Protein AF-A0A1Y2BTA8-F1 (afdb_monomer_lite)

Secondary structure (DSSP, 8-state):
--HHHHHHHHH-HHHHHHHHHHHH---HHHHHHHHHHHHHHHTSPPS-TTSSS---S---------TTSSHHHHHHHHHHHHHHTT----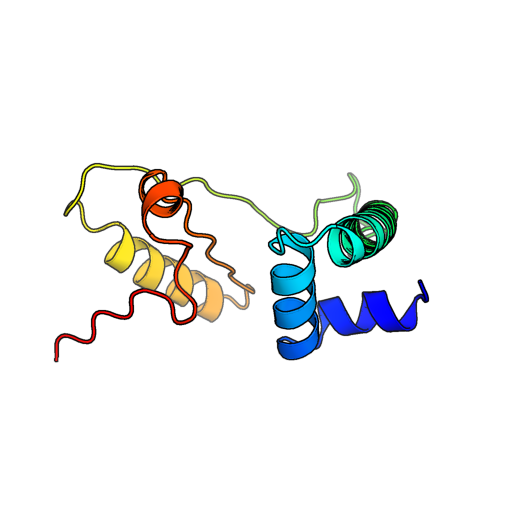-----GGGGGTT--SS-------

Foldseek 3Di:
DDPVLLVCCVPPPVSVVVLVCLLPDPDPVSPVVNVVVVVVNVPDDAPCNPDVPRDHPDDDDDDDDDPPPCPVVCCVVVVVVCVVVVDDDDDDDDDPCCVVVVDDPPDDDPDDD

Organism: NCBI:txid329046

Structure (mmCIF, N/CA/C/O backbone):
data_AF-A0A1Y2BTA8-F1
#
_entry.id   AF-A0A1Y2BTA8-F1
#
loop_
_atom_site.group_PDB
_atom_site.id
_atom_site.type_symbol
_atom_site.label_atom_id
_atom_site.label_alt_id
_atom_site.label_comp_id
_atom_site.label_asym_id
_atom_site.label_entity_id
_atom_site.label_seq_id
_atom_site.pdbx_PDB_ins_code
_atom_site.Cartn_x
_atom_site.Cartn_y
_atom_site.Cartn_z
_atom_site.occupancy
_atom_site.B_iso_or_equiv
_atom_site.auth_seq_id
_atom_site.auth_comp_id
_atom_site.auth_asym_id
_atom_site.auth_atom_id
_atom_site.pdbx_PDB_model_num
ATOM 1 N N . MET A 1 1 ? 9.488 2.447 -20.661 1.00 59.25 1 MET A N 1
ATOM 2 C CA . MET A 1 1 ? 8.213 2.298 -19.928 1.00 59.25 1 MET A CA 1
ATOM 3 C C . MET A 1 1 ? 7.451 3.595 -20.125 1.00 59.25 1 MET A C 1
ATOM 5 O O . MET A 1 1 ? 8.080 4.640 -20.032 1.00 59.25 1 MET A O 1
ATOM 9 N N . ASN A 1 2 ? 6.176 3.552 -20.513 1.00 66.50 2 ASN A N 1
ATOM 10 C CA . ASN A 1 2 ? 5.489 4.727 -21.072 1.00 66.50 2 ASN A CA 1
ATOM 11 C C . ASN A 1 2 ? 4.788 5.541 -19.970 1.00 66.50 2 ASN A C 1
ATOM 13 O O . ASN A 1 2 ? 4.407 4.978 -18.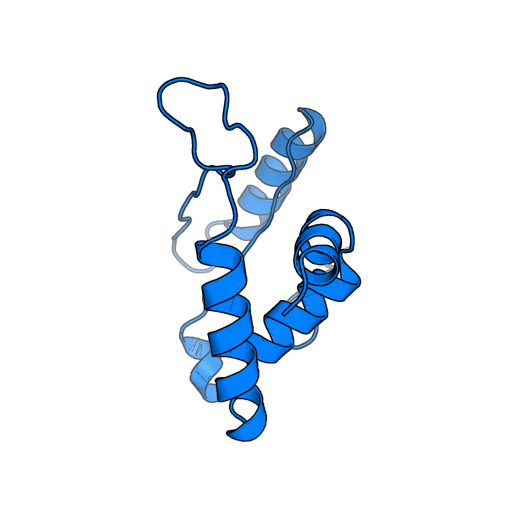943 1.00 66.50 2 ASN A O 1
ATOM 17 N N . GLN A 1 3 ? 4.553 6.843 -20.189 1.00 62.22 3 GLN A N 1
ATOM 18 C CA . GLN A 1 3 ? 3.817 7.694 -19.234 1.00 62.22 3 GLN A CA 1
ATOM 19 C C . GLN A 1 3 ? 2.433 7.128 -18.866 1.00 62.22 3 GLN A C 1
ATOM 21 O O . GLN A 1 3 ? 2.023 7.217 -17.712 1.00 62.22 3 GLN A O 1
ATOM 26 N N . PHE A 1 4 ? 1.757 6.470 -19.814 1.00 61.41 4 PHE A N 1
ATOM 27 C CA . PHE A 1 4 ? 0.481 5.780 -19.588 1.00 61.41 4 PHE A CA 1
ATOM 28 C C . PHE A 1 4 ? 0.560 4.679 -18.519 1.00 61.41 4 PHE A C 1
ATOM 30 O O . PHE A 1 4 ? -0.390 4.451 -17.777 1.00 61.41 4 PHE A O 1
ATOM 37 N N . THR A 1 5 ? 1.702 3.996 -18.407 1.00 71.06 5 THR A N 1
ATOM 38 C CA . THR A 1 5 ? 1.910 2.953 -17.394 1.00 71.06 5 THR A CA 1
ATOM 39 C C . THR A 1 5 ? 2.043 3.568 -16.002 1.00 71.06 5 THR A C 1
ATOM 41 O O . THR A 1 5 ? 1.507 3.032 -15.038 1.00 71.06 5 THR A O 1
ATOM 44 N N . LEU A 1 6 ? 2.705 4.722 -15.891 1.00 72.75 6 LEU A N 1
ATOM 45 C CA . LEU A 1 6 ? 2.876 5.429 -14.620 1.00 72.75 6 LEU A CA 1
ATOM 46 C C . LEU A 1 6 ? 1.576 6.092 -14.145 1.00 72.75 6 LEU A C 1
ATOM 48 O O . LEU A 1 6 ? 1.276 6.064 -12.952 1.00 72.75 6 LEU A O 1
ATOM 52 N N . SER A 1 7 ? 0.774 6.647 -15.058 1.00 71.75 7 SER A N 1
ATOM 53 C CA . SER A 1 7 ? -0.537 7.212 -14.712 1.00 71.75 7 SER A CA 1
ATOM 54 C C . SER A 1 7 ? -1.533 6.134 -14.267 1.00 71.75 7 SER A C 1
ATOM 56 O O . SER A 1 7 ? -2.313 6.363 -13.336 1.00 71.75 7 SER A O 1
ATOM 58 N N . ALA A 1 8 ? -1.455 4.931 -14.846 1.00 79.19 8 ALA A N 1
ATOM 59 C CA . ALA A 1 8 ? -2.247 3.784 -14.412 1.00 79.19 8 ALA A CA 1
ATOM 60 C C . ALA A 1 8 ? -1.932 3.372 -12.963 1.00 79.19 8 ALA A C 1
ATOM 62 O O . ALA A 1 8 ? -2.853 3.061 -12.214 1.00 79.19 8 ALA A O 1
ATOM 63 N N . LEU A 1 9 ? -0.671 3.446 -12.515 1.00 83.00 9 LEU A N 1
ATOM 64 C CA . LEU A 1 9 ? -0.312 3.145 -11.118 1.00 83.00 9 LEU A CA 1
ATOM 65 C C . LEU A 1 9 ? -0.944 4.110 -10.105 1.00 83.00 9 LEU A C 1
ATOM 67 O O . LEU A 1 9 ? -1.181 3.727 -8.963 1.00 83.00 9 LEU A O 1
ATOM 71 N N . ARG A 1 10 ? -1.235 5.355 -10.506 1.00 79.06 10 ARG A N 1
ATOM 72 C CA . ARG A 1 10 ? -1.841 6.369 -9.623 1.00 79.06 10 ARG A CA 1
ATOM 73 C C . ARG A 1 10 ? -3.350 6.181 -9.432 1.00 79.06 10 ARG A C 1
ATOM 75 O O . ARG A 1 10 ? -3.911 6.683 -8.459 1.00 79.06 10 ARG A O 1
ATOM 82 N N . THR A 1 11 ? -4.011 5.500 -10.366 1.00 81.12 11 THR A N 1
ATOM 83 C CA . THR A 1 11 ? -5.480 5.442 -10.451 1.00 81.12 11 THR A CA 1
ATOM 84 C C . THR A 1 11 ? -6.040 4.025 -10.358 1.00 81.12 11 THR A C 1
ATOM 86 O O . THR A 1 11 ? -7.162 3.848 -9.890 1.00 81.12 11 THR A O 1
ATOM 89 N N . ASN A 1 12 ? -5.268 3.004 -10.734 1.00 89.00 12 ASN A N 1
ATOM 90 C CA . ASN A 1 12 ? -5.723 1.622 -10.813 1.00 89.00 12 ASN A CA 1
ATOM 91 C C . ASN A 1 12 ? -5.051 0.741 -9.746 1.00 89.00 12 ASN A C 1
ATOM 93 O O . ASN A 1 12 ? -3.872 0.394 -9.845 1.00 89.00 12 ASN A O 1
ATOM 97 N N . ARG A 1 13 ? -5.842 0.307 -8.753 1.00 88.56 13 ARG A N 1
ATOM 98 C CA . ARG A 1 13 ? -5.388 -0.584 -7.669 1.00 88.56 13 ARG A CA 1
ATOM 99 C C . ARG A 1 13 ? -4.840 -1.921 -8.177 1.00 88.56 13 ARG A C 1
ATOM 101 O O . ARG A 1 13 ? -3.866 -2.415 -7.626 1.00 88.56 13 ARG A O 1
ATOM 108 N N . SER A 1 14 ? -5.414 -2.480 -9.244 1.00 89.06 14 SER A N 1
ATOM 109 C CA . SER A 1 14 ? -4.946 -3.749 -9.822 1.00 89.06 14 SER A CA 1
ATOM 110 C C . SER A 1 14 ? -3.591 -3.595 -10.513 1.00 89.06 14 SER A C 1
ATOM 112 O O . SER A 1 14 ? -2.741 -4.478 -10.419 1.00 89.06 14 SER A O 1
ATOM 114 N N . ALA A 1 15 ? -3.365 -2.462 -11.186 1.00 90.44 15 ALA A N 1
ATOM 115 C CA . ALA A 1 15 ? -2.063 -2.151 -11.771 1.00 90.44 15 ALA A CA 1
ATOM 116 C C . ALA A 1 15 ? -0.996 -1.973 -10.679 1.00 90.44 15 ALA A C 1
ATOM 118 O O . ALA A 1 15 ? 0.104 -2.507 -10.813 1.00 90.44 15 ALA A O 1
ATOM 119 N N . LEU A 1 16 ? -1.342 -1.285 -9.584 1.00 90.81 16 LEU A N 1
ATOM 120 C CA . LEU A 1 16 ? -0.466 -1.129 -8.424 1.00 90.81 16 LEU A CA 1
ATOM 121 C C . LEU A 1 16 ? -0.138 -2.475 -7.763 1.00 90.81 16 LEU A C 1
ATOM 123 O O . LEU A 1 16 ? 1.030 -2.742 -7.504 1.00 90.81 16 LEU A O 1
ATOM 127 N N . ALA A 1 17 ? -1.130 -3.345 -7.554 1.00 89.94 17 ALA A N 1
ATOM 128 C CA . ALA A 1 17 ? -0.915 -4.674 -6.983 1.00 89.94 17 ALA A CA 1
ATOM 129 C C . ALA A 1 17 ? 0.057 -5.509 -7.834 1.00 89.94 17 ALA A C 1
ATOM 131 O O . ALA A 1 17 ? 1.043 -6.021 -7.318 1.00 89.94 17 ALA A O 1
ATOM 132 N N . ARG A 1 18 ? -0.146 -5.558 -9.160 1.00 91.38 18 ARG A N 1
ATOM 133 C CA . ARG A 1 18 ? 0.768 -6.256 -10.084 1.00 91.38 18 ARG A CA 1
ATOM 134 C C . ARG A 1 18 ? 2.180 -5.677 -10.064 1.00 91.38 18 ARG A C 1
ATOM 136 O O . ARG A 1 18 ? 3.144 -6.427 -10.166 1.00 91.38 18 ARG A O 1
ATOM 143 N N . ALA A 1 19 ? 2.305 -4.356 -9.949 1.00 92.25 19 ALA A N 1
ATOM 144 C CA . ALA A 1 19 ? 3.600 -3.703 -9.822 1.00 92.25 19 ALA A CA 1
ATOM 145 C C . ALA A 1 19 ? 4.310 -4.100 -8.522 1.00 92.25 19 ALA A C 1
ATOM 147 O O . ALA A 1 19 ? 5.491 -4.425 -8.573 1.00 92.25 19 ALA A O 1
ATOM 148 N N . ILE A 1 20 ? 3.600 -4.132 -7.389 1.00 91.81 20 ILE A N 1
ATOM 149 C CA . ILE A 1 20 ? 4.149 -4.597 -6.107 1.00 91.81 20 ILE A CA 1
ATOM 150 C C . ILE A 1 20 ? 4.607 -6.055 -6.233 1.00 91.81 20 ILE A C 1
ATOM 152 O O . ILE A 1 20 ? 5.768 -6.338 -5.963 1.00 91.81 20 ILE A O 1
ATOM 156 N N . THR A 1 21 ? 3.767 -6.946 -6.772 1.00 91.75 21 THR A N 1
ATOM 157 C CA . THR A 1 21 ? 4.133 -8.353 -7.008 1.00 91.75 21 THR A CA 1
ATOM 158 C C . THR A 1 21 ? 5.361 -8.499 -7.911 1.00 91.75 21 THR A C 1
ATOM 160 O O . THR A 1 21 ? 6.209 -9.356 -7.673 1.00 91.75 21 THR A O 1
ATOM 163 N N . LEU A 1 22 ? 5.485 -7.667 -8.952 1.00 92.94 22 LEU A N 1
ATOM 164 C CA . LEU A 1 22 ? 6.661 -7.663 -9.822 1.00 92.94 22 LEU A CA 1
ATOM 165 C C . LEU A 1 22 ? 7.927 -7.268 -9.048 1.00 92.94 22 LEU A C 1
ATOM 167 O O . LEU A 1 22 ? 8.971 -7.883 -9.253 1.00 92.94 22 LEU A O 1
ATOM 171 N N . VAL A 1 23 ? 7.831 -6.267 -8.166 1.00 92.62 23 VAL A N 1
ATOM 172 C CA . VAL A 1 23 ? 8.944 -5.806 -7.320 1.00 92.62 23 VAL A CA 1
ATOM 173 C C . VAL A 1 23 ? 9.317 -6.827 -6.241 1.00 92.62 23 VAL A C 1
ATOM 175 O O . VAL A 1 23 ? 10.500 -6.999 -5.966 1.00 92.62 23 VAL A O 1
ATOM 178 N N . GLU A 1 24 ? 8.344 -7.526 -5.662 1.00 90.19 24 GLU A N 1
ATOM 179 C CA . GLU A 1 24 ? 8.567 -8.561 -4.640 1.00 90.19 24 GLU A CA 1
ATOM 180 C C . GLU A 1 24 ? 9.068 -9.891 -5.226 1.00 90.19 24 GLU A C 1
ATOM 182 O O . GLU A 1 24 ? 9.562 -10.756 -4.501 1.00 90.19 24 GLU A O 1
ATOM 187 N N . SER A 1 25 ? 8.962 -10.078 -6.543 1.00 91.62 25 SER A N 1
ATOM 188 C CA . SER A 1 2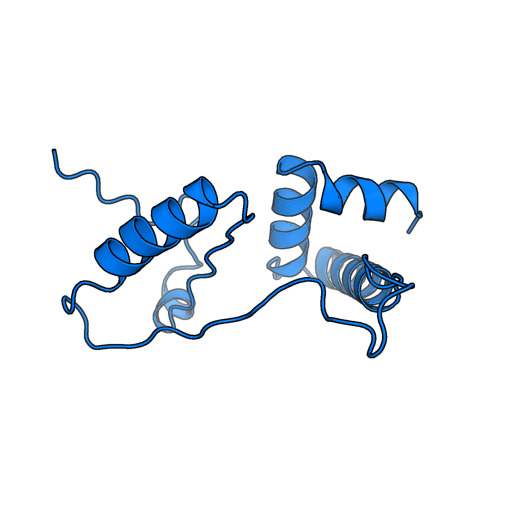5 ? 9.328 -11.335 -7.181 1.00 91.62 25 SER A CA 1
ATOM 189 C C . SER A 1 25 ? 10.829 -11.626 -7.102 1.00 91.62 25 SER A C 1
ATOM 191 O O . SER A 1 25 ? 11.680 -10.821 -7.479 1.00 91.62 25 SER A O 1
ATOM 193 N N . THR A 1 26 ? 11.165 -12.855 -6.714 1.00 88.25 26 THR A N 1
ATOM 194 C CA . THR A 1 26 ? 12.550 -13.337 -6.657 1.00 88.25 26 THR A CA 1
ATOM 195 C C . THR A 1 26 ? 13.094 -13.786 -8.016 1.00 88.25 26 THR A C 1
ATOM 197 O O . THR A 1 26 ? 14.305 -14.008 -8.131 1.00 88.25 26 THR A O 1
ATOM 200 N N . ARG A 1 27 ? 12.248 -13.898 -9.053 1.00 90.88 27 ARG A N 1
ATOM 201 C CA . ARG A 1 27 ? 12.637 -14.411 -10.375 1.00 90.88 27 ARG A CA 1
ATOM 202 C C . ARG A 1 27 ? 13.603 -13.458 -11.108 1.00 90.88 27 ARG A C 1
ATOM 204 O O . ARG A 1 27 ? 13.363 -12.250 -11.119 1.00 90.88 27 ARG A O 1
ATOM 211 N N . PRO A 1 28 ? 14.677 -13.959 -11.752 1.00 89.31 28 PRO A N 1
ATOM 212 C CA . PRO A 1 28 ? 15.687 -13.103 -12.387 1.00 89.31 28 PRO A CA 1
ATOM 213 C C . PRO A 1 28 ? 15.152 -12.211 -13.519 1.00 89.31 28 PRO A C 1
ATOM 215 O O . PRO A 1 28 ? 15.557 -11.056 -13.633 1.00 89.31 28 PRO A O 1
ATOM 218 N N . ASP A 1 29 ? 14.225 -12.728 -14.329 1.00 89.06 29 ASP A N 1
ATOM 219 C CA . ASP A 1 29 ? 13.561 -12.003 -15.421 1.00 89.06 29 ASP A CA 1
ATOM 220 C C . ASP A 1 29 ? 12.728 -10.819 -14.904 1.00 89.06 29 ASP A C 1
ATOM 222 O O . ASP A 1 29 ? 12.754 -9.728 -15.482 1.00 89.06 29 ASP A O 1
ATOM 226 N N . HIS A 1 30 ? 12.052 -11.003 -13.770 1.00 92.44 30 HIS A N 1
ATOM 227 C CA . HIS A 1 30 ? 11.259 -9.962 -13.121 1.00 92.44 30 HIS A CA 1
ATOM 228 C C . HIS A 1 30 ? 12.119 -8.851 -12.515 1.00 92.44 30 HIS A C 1
ATOM 230 O O . HIS A 1 30 ? 11.746 -7.684 -12.624 1.00 92.44 30 HIS A O 1
ATOM 236 N N . ARG A 1 31 ? 13.297 -9.160 -11.952 1.00 89.88 31 ARG A N 1
ATOM 237 C CA . ARG A 1 31 ? 14.168 -8.149 -11.312 1.00 89.88 31 ARG A CA 1
ATOM 238 C C . ARG A 1 31 ? 14.532 -7.004 -12.252 1.00 89.88 31 ARG A C 1
ATOM 240 O O . ARG A 1 31 ? 14.448 -5.839 -11.873 1.00 89.88 31 ARG A O 1
ATOM 247 N N . HIS A 1 32 ? 14.891 -7.320 -13.495 1.00 89.81 32 HIS A N 1
ATOM 248 C CA . HIS A 1 32 ? 15.245 -6.298 -1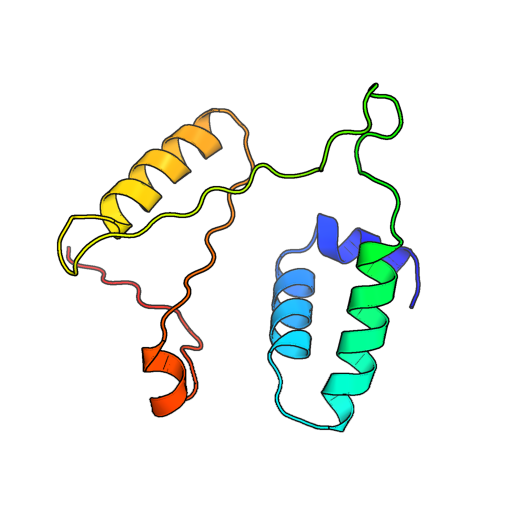4.480 1.00 89.81 32 HIS A CA 1
ATOM 249 C C . HIS A 1 32 ? 14.036 -5.431 -14.875 1.00 89.81 32 HIS A C 1
ATOM 251 O O . HIS A 1 32 ? 14.160 -4.215 -15.045 1.00 89.81 32 HIS A O 1
ATOM 257 N N . GLN A 1 33 ? 12.848 -6.033 -14.983 1.00 89.56 33 GLN A N 1
ATOM 258 C CA . GLN A 1 33 ? 11.608 -5.297 -15.239 1.00 89.56 33 GLN A CA 1
ATOM 259 C C . GLN A 1 33 ? 11.220 -4.408 -14.046 1.00 89.56 33 GLN A C 1
ATOM 261 O O . GLN A 1 33 ? 10.879 -3.241 -14.243 1.00 89.56 33 GLN A O 1
ATOM 266 N N . ALA A 1 34 ? 11.340 -4.921 -12.819 1.00 92.06 34 ALA A N 1
ATOM 267 C CA . ALA A 1 34 ? 11.087 -4.196 -11.579 1.00 92.06 34 ALA A CA 1
ATOM 268 C C . ALA A 1 34 ? 12.018 -2.989 -11.424 1.00 92.06 34 ALA A C 1
ATOM 270 O O . ALA A 1 34 ? 11.559 -1.890 -11.122 1.00 92.06 34 ALA A O 1
ATOM 271 N N . GLN A 1 35 ? 13.313 -3.155 -11.703 1.00 91.00 35 GLN A N 1
ATOM 272 C CA . GLN A 1 35 ? 14.285 -2.067 -11.614 1.00 91.00 35 GLN A CA 1
ATOM 273 C C . GLN A 1 35 ? 13.961 -0.946 -12.612 1.00 91.00 35 GLN A C 1
ATOM 275 O O . GLN A 1 35 ? 13.919 0.223 -12.231 1.00 91.00 35 GLN A O 1
ATOM 280 N N . LYS A 1 36 ? 13.623 -1.292 -13.863 1.00 90.94 36 LYS A N 1
ATOM 281 C CA . LYS A 1 36 ? 13.164 -0.317 -14.870 1.00 90.94 36 LYS A CA 1
ATOM 282 C C . LYS A 1 36 ? 11.891 0.414 -14.440 1.00 90.94 36 LYS A C 1
ATOM 284 O O . LYS A 1 36 ? 11.776 1.624 -14.655 1.00 90.94 36 LYS A O 1
ATOM 289 N N . LEU A 1 37 ? 10.942 -0.307 -13.842 1.00 90.50 37 LEU A N 1
ATOM 290 C CA . LEU A 1 37 ? 9.702 0.267 -13.327 1.00 90.50 37 LEU A CA 1
ATOM 291 C C . LEU A 1 37 ? 9.977 1.255 -12.189 1.00 90.50 37 LEU A C 1
ATOM 293 O O . LEU A 1 37 ? 9.519 2.394 -12.255 1.00 90.50 37 LEU A O 1
ATOM 297 N N . LEU A 1 38 ? 10.771 0.855 -11.194 1.00 89.81 38 LEU A N 1
ATOM 298 C CA . LEU A 1 38 ? 11.131 1.690 -10.047 1.00 89.81 38 LEU A CA 1
ATOM 299 C C . LEU A 1 38 ? 11.871 2.958 -10.471 1.00 89.81 38 LEU A C 1
ATOM 301 O O . LEU A 1 38 ? 11.494 4.043 -10.033 1.00 89.81 38 LEU A O 1
ATOM 305 N N . SER A 1 39 ? 12.857 2.855 -11.368 1.00 89.88 39 SER A N 1
ATOM 306 C CA . SER A 1 39 ? 13.542 4.031 -11.916 1.00 89.88 39 SER A CA 1
ATOM 307 C C . SER A 1 39 ? 12.557 4.993 -12.584 1.00 89.88 39 SER A C 1
ATOM 309 O O . SER A 1 39 ? 12.609 6.193 -12.342 1.00 89.88 39 SER A O 1
ATOM 311 N N . SER A 1 40 ? 11.599 4.468 -13.354 1.00 88.12 40 SER A N 1
ATOM 312 C CA . SER A 1 40 ? 10.579 5.287 -14.022 1.00 88.12 40 SER A CA 1
ATOM 313 C C . SER A 1 40 ? 9.643 5.992 -13.026 1.00 88.12 40 SER A C 1
ATOM 315 O O . SER A 1 40 ? 9.268 7.141 -13.245 1.00 88.12 40 SER A O 1
ATOM 317 N N . VAL A 1 41 ? 9.274 5.327 -11.925 1.00 86.19 41 VAL A N 1
ATOM 318 C CA . VAL A 1 41 ? 8.435 5.906 -10.860 1.00 86.19 41 VAL A CA 1
ATOM 319 C C . VAL A 1 41 ? 9.192 6.989 -10.087 1.00 86.19 41 VAL A C 1
ATOM 321 O O . VAL A 1 41 ? 8.640 8.060 -9.845 1.00 86.19 41 VAL A O 1
ATOM 324 N N . LEU A 1 42 ? 10.455 6.743 -9.729 1.00 83.12 42 LEU A N 1
ATOM 325 C CA . LEU A 1 42 ? 11.282 7.684 -8.965 1.00 83.12 42 LEU A CA 1
ATOM 326 C C . LEU A 1 42 ? 11.648 8.942 -9.760 1.00 83.12 42 LEU A C 1
ATOM 328 O O . LEU A 1 42 ? 11.770 10.012 -9.174 1.00 83.12 42 LEU A O 1
ATOM 332 N N . SER A 1 43 ? 11.795 8.825 -11.081 1.00 83.88 43 SER A N 1
ATOM 333 C CA . SER A 1 43 ? 12.024 9.964 -11.976 1.00 83.88 43 SER A CA 1
ATOM 334 C C . SER A 1 43 ? 10.741 10.713 -12.358 1.00 83.88 43 SER A C 1
ATOM 336 O O . SER A 1 43 ? 10.814 11.708 -13.078 1.00 83.88 43 SER A O 1
ATOM 338 N N . SER A 1 44 ? 9.563 10.250 -11.922 1.00 76.50 44 SER A N 1
ATOM 339 C CA . SER A 1 44 ? 8.303 10.929 -12.232 1.00 76.50 44 SER A CA 1
ATOM 340 C C . SER A 1 44 ? 8.160 12.235 -11.434 1.00 76.50 44 SER A C 1
ATOM 342 O O . SER A 1 44 ? 8.560 12.289 -10.268 1.00 76.50 44 SER A O 1
ATOM 344 N N . PRO A 1 45 ? 7.601 13.303 -12.033 1.00 72.50 45 PRO A N 1
ATOM 345 C CA . PRO A 1 45 ? 7.434 14.574 -11.342 1.00 72.50 45 PRO A CA 1
ATOM 346 C C . PRO A 1 45 ? 6.483 14.436 -10.138 1.00 72.50 45 PRO A C 1
ATOM 348 O O . PRO A 1 45 ? 5.526 13.644 -10.195 1.00 72.50 45 PRO A O 1
ATOM 351 N N . PRO A 1 46 ? 6.722 15.213 -9.059 1.00 68.25 46 PRO A N 1
ATOM 352 C CA . PRO A 1 46 ? 5.859 15.215 -7.883 1.00 68.25 46 PRO A CA 1
ATOM 353 C C . PRO A 1 46 ? 4.436 15.613 -8.276 1.00 68.25 46 PRO A C 1
ATOM 355 O O . PRO A 1 46 ? 4.230 16.391 -9.208 1.00 68.25 46 PRO A O 1
ATOM 358 N N . SER A 1 47 ? 3.440 15.093 -7.561 1.00 65.44 47 SER A N 1
ATOM 359 C CA . SER A 1 47 ? 2.032 15.346 -7.886 1.00 65.44 47 SER A CA 1
ATOM 360 C C . SER A 1 47 ? 1.609 16.798 -7.632 1.00 65.44 47 SER A C 1
ATOM 362 O O . SER A 1 47 ? 0.587 17.227 -8.161 1.00 65.44 47 SER A O 1
ATOM 364 N N . PHE A 1 48 ? 2.410 17.571 -6.887 1.00 63.72 48 PHE A N 1
ATOM 365 C CA . PHE A 1 48 ? 2.175 18.988 -6.592 1.00 63.72 48 PHE A CA 1
ATOM 366 C C . PHE A 1 48 ? 3.381 19.861 -6.994 1.00 63.72 48 PHE A C 1
ATOM 368 O O . PHE A 1 48 ? 4.123 20.324 -6.125 1.00 63.72 48 PHE A O 1
ATOM 375 N N . PRO A 1 49 ? 3.602 20.104 -8.301 1.00 61.59 49 PRO A N 1
ATOM 376 C CA . PRO A 1 49 ? 4.777 20.830 -8.796 1.00 61.59 49 PRO A CA 1
ATOM 377 C C . PRO A 1 49 ? 4.765 22.331 -8.462 1.00 61.59 49 PRO A C 1
ATOM 379 O O . PRO A 1 49 ? 5.809 22.971 -8.505 1.00 61.59 49 PRO A O 1
ATOM 382 N N . HIS A 1 50 ? 3.601 22.893 -8.117 1.00 64.38 50 HIS A N 1
ATOM 383 C CA . HIS A 1 50 ? 3.416 24.328 -7.862 1.00 64.38 50 HIS A CA 1
ATOM 384 C C . HIS A 1 50 ? 3.537 24.732 -6.383 1.00 64.38 50 HIS A C 1
ATOM 386 O O . HIS A 1 50 ? 3.328 25.897 -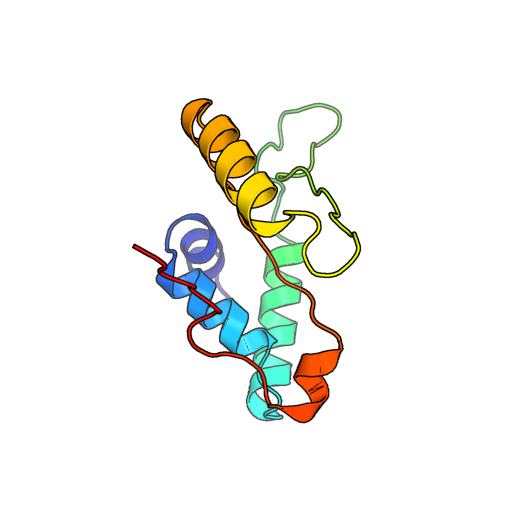6.055 1.00 64.38 50 HIS A O 1
ATOM 392 N N . MET A 1 51 ? 3.843 23.797 -5.478 1.00 57.38 51 MET A N 1
ATOM 393 C CA . MET A 1 51 ? 3.979 24.085 -4.047 1.00 57.38 51 MET A CA 1
ATOM 394 C C . MET A 1 51 ? 5.454 24.269 -3.668 1.00 57.38 51 MET A C 1
ATOM 396 O O . MET A 1 51 ? 6.289 23.456 -4.059 1.00 57.38 51 MET A O 1
ATOM 400 N N . SER A 1 52 ? 5.769 25.316 -2.896 1.00 52.06 52 SER A N 1
ATOM 401 C CA . SER A 1 52 ? 7.131 25.635 -2.436 1.00 52.06 52 SER A CA 1
ATOM 402 C C . SER A 1 52 ? 7.240 25.453 -0.914 1.00 52.06 52 SER A C 1
ATOM 404 O O . SER A 1 52 ? 6.572 26.187 -0.186 1.00 52.06 52 SER A O 1
ATOM 406 N N . PRO A 1 53 ? 8.063 24.515 -0.399 1.00 59.75 53 PRO A N 1
ATOM 407 C CA . PRO A 1 53 ? 8.906 23.568 -1.134 1.00 59.75 53 PRO A CA 1
ATOM 408 C C . PRO A 1 53 ? 8.089 22.438 -1.795 1.00 59.75 53 PRO A C 1
ATOM 410 O O . PRO A 1 53 ? 7.001 22.115 -1.303 1.00 59.75 53 PRO A O 1
ATOM 413 N N . PRO A 1 54 ? 8.616 21.797 -2.862 1.00 57.19 54 PRO A N 1
ATOM 414 C CA . PRO A 1 54 ? 7.969 20.655 -3.502 1.00 57.19 54 PRO A CA 1
ATOM 415 C C . PRO A 1 54 ? 7.735 19.564 -2.458 1.00 57.19 54 PRO A C 1
ATOM 417 O O . PRO A 1 54 ? 8.670 18.977 -1.905 1.00 57.19 54 PRO A O 1
ATOM 420 N N . ARG A 1 55 ? 6.465 19.334 -2.123 1.00 57.00 55 ARG A N 1
ATOM 421 C CA . ARG A 1 55 ? 6.086 18.432 -1.037 1.00 57.00 55 ARG A CA 1
ATOM 422 C C . ARG A 1 55 ? 6.006 17.009 -1.573 1.00 57.00 55 ARG A C 1
ATOM 424 O O . ARG A 1 55 ? 5.476 16.775 -2.654 1.00 57.00 55 ARG A O 1
ATOM 431 N N . LYS A 1 56 ? 6.518 16.048 -0.799 1.00 59.88 56 LYS A N 1
ATOM 432 C CA . LYS A 1 56 ? 6.320 14.623 -1.093 1.00 59.88 56 LYS A CA 1
ATOM 433 C C . LYS A 1 56 ? 4.821 14.314 -1.109 1.00 59.88 56 LYS A C 1
ATOM 435 O O . LYS A 1 56 ? 4.092 14.774 -0.232 1.00 59.88 56 LYS A O 1
ATOM 440 N N . ASP A 1 57 ? 4.406 13.466 -2.043 1.00 71.06 57 ASP A N 1
ATOM 441 C CA . ASP A 1 57 ? 3.001 13.089 -2.257 1.00 71.06 57 ASP A CA 1
ATOM 442 C C . ASP A 1 57 ? 2.370 12.315 -1.078 1.00 71.06 57 ASP A C 1
ATOM 444 O O . ASP A 1 57 ? 1.158 12.117 -1.043 1.00 71.06 57 ASP A O 1
ATOM 448 N N . SER A 1 58 ? 3.169 11.873 -0.097 1.00 83.06 58 SER A N 1
ATOM 449 C CA . SER A 1 58 ? 2.729 11.021 1.017 1.00 83.06 58 SER A CA 1
ATOM 450 C C . SER A 1 58 ? 3.430 11.360 2.337 1.00 83.06 58 SER A C 1
ATOM 452 O O . SER A 1 58 ? 4.645 11.579 2.346 1.00 83.06 58 SER A O 1
ATOM 454 N N . PHE A 1 59 ? 2.704 11.278 3.455 1.00 87.81 59 PHE A N 1
ATOM 455 C CA . PHE A 1 59 ? 3.266 11.268 4.810 1.00 87.81 59 PHE A CA 1
ATOM 456 C C . PHE A 1 59 ? 3.489 9.818 5.272 1.00 87.81 59 PHE A C 1
ATOM 458 O O . PHE A 1 59 ? 2.606 8.983 5.093 1.00 87.81 59 PHE A O 1
ATOM 465 N N . ARG A 1 60 ? 4.670 9.500 5.821 1.00 90.75 60 ARG A N 1
ATOM 466 C CA . ARG A 1 60 ? 5.059 8.129 6.207 1.00 90.75 60 ARG A CA 1
ATOM 467 C C . ARG A 1 60 ? 5.216 8.042 7.721 1.00 90.75 60 ARG A C 1
ATOM 469 O O . ARG A 1 60 ? 5.988 8.809 8.288 1.00 90.75 60 ARG A O 1
ATOM 476 N N . ILE A 1 61 ? 4.509 7.103 8.345 1.00 92.56 61 ILE A N 1
ATOM 477 C CA . ILE A 1 61 ? 4.523 6.866 9.793 1.00 92.56 61 ILE A CA 1
ATOM 478 C C . ILE A 1 61 ? 4.983 5.427 10.028 1.00 92.56 61 ILE A C 1
ATOM 480 O O . ILE A 1 61 ? 4.435 4.506 9.426 1.00 92.56 61 ILE A O 1
ATOM 484 N N . GLY A 1 62 ? 5.988 5.242 10.884 1.00 94.06 62 GLY A N 1
ATOM 485 C CA . GLY A 1 62 ? 6.395 3.925 11.370 1.00 94.06 62 GLY A CA 1
ATOM 486 C C . GLY A 1 62 ? 5.673 3.598 12.673 1.00 94.06 62 GLY A C 1
ATOM 487 O O . GLY A 1 62 ? 5.669 4.418 13.588 1.00 94.06 62 GLY A O 1
ATOM 488 N N . LEU A 1 63 ? 5.075 2.410 12.759 1.00 92.00 63 LEU A N 1
ATOM 489 C CA . LEU A 1 63 ? 4.420 1.908 13.966 1.00 92.00 63 LEU A CA 1
ATOM 490 C C . LEU A 1 63 ? 5.118 0.625 14.418 1.00 92.00 63 LEU A C 1
ATOM 492 O O . LEU A 1 63 ? 5.303 -0.297 13.628 1.00 92.00 63 L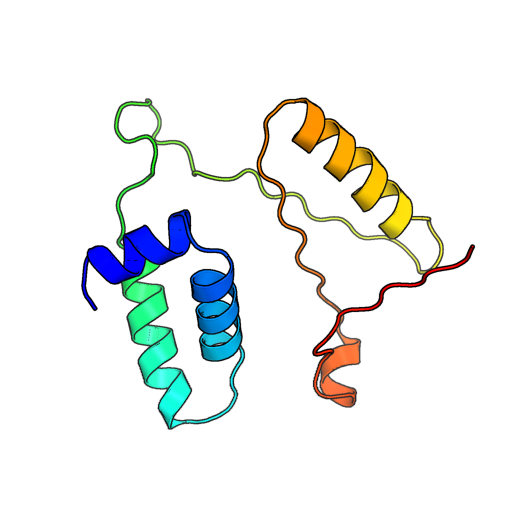EU A O 1
ATOM 496 N N . SER A 1 64 ? 5.500 0.570 15.691 1.00 91.12 64 SER A N 1
ATOM 497 C CA . SER A 1 64 ? 6.149 -0.583 16.318 1.00 91.12 64 SER A CA 1
ATOM 498 C C . SER A 1 64 ? 5.612 -0.776 17.735 1.00 91.12 64 SER A C 1
ATOM 500 O O . SER A 1 64 ? 5.021 0.132 18.313 1.00 91.12 64 SER A O 1
ATOM 502 N N . GLY A 1 65 ? 5.781 -1.974 18.284 1.00 88.88 65 GLY A N 1
ATOM 503 C CA . GLY A 1 65 ? 5.316 -2.336 19.619 1.00 88.88 65 GLY A CA 1
ATOM 504 C C . GLY A 1 65 ? 5.236 -3.848 19.801 1.00 88.88 65 GLY A C 1
ATOM 505 O O . GLY A 1 65 ? 5.193 -4.595 18.817 1.00 88.88 65 GLY A O 1
ATOM 506 N N . SER A 1 66 ? 5.187 -4.303 21.051 1.00 91.56 66 SER A N 1
ATOM 507 C CA . SER A 1 66 ? 5.117 -5.727 21.402 1.00 91.56 66 SER A CA 1
ATOM 508 C C . SER A 1 66 ? 3.910 -6.439 20.760 1.00 91.56 66 SER A C 1
ATOM 510 O O . SER A 1 66 ? 2.909 -5.795 20.411 1.00 91.56 66 SER A O 1
ATOM 512 N N . PRO A 1 67 ? 3.970 -7.767 20.542 1.00 85.19 67 PRO A N 1
ATOM 513 C CA . PRO A 1 67 ? 2.794 -8.551 20.164 1.00 85.19 67 PRO A CA 1
ATOM 514 C C . PRO A 1 67 ? 1.638 -8.306 21.146 1.00 85.19 67 PRO A C 1
ATOM 516 O O . PRO A 1 67 ? 1.865 -8.173 22.344 1.00 85.19 67 PRO A O 1
ATOM 519 N N . GLY A 1 68 ? 0.408 -8.187 20.644 1.00 86.25 68 GLY A N 1
ATOM 520 C CA . GLY A 1 68 ? -0.777 -7.974 21.488 1.00 86.25 68 GLY A CA 1
ATOM 521 C C . GLY A 1 68 ? -1.029 -6.541 21.987 1.00 86.25 68 GLY A C 1
ATOM 522 O O . GLY A 1 68 ? -2.112 -6.286 22.492 1.00 86.25 68 GLY A O 1
ATOM 523 N N . VAL A 1 69 ? -0.130 -5.565 21.776 1.00 92.75 69 VAL A N 1
ATOM 524 C CA . VAL A 1 69 ? -0.328 -4.158 22.228 1.00 92.75 69 VAL A CA 1
ATOM 525 C C . VAL A 1 69 ? -1.454 -3.394 21.496 1.00 92.75 69 VAL A C 1
ATOM 527 O O . VAL A 1 69 ? -1.647 -2.203 21.705 1.00 92.75 69 VAL A O 1
ATOM 530 N N . GLY A 1 70 ? -2.187 -4.050 20.591 1.00 91.81 70 GLY A N 1
ATOM 531 C CA . GLY A 1 70 ? -3.304 -3.431 19.867 1.00 91.81 70 GLY A CA 1
ATOM 532 C C . GLY A 1 70 ? -2.921 -2.642 18.609 1.00 91.81 70 GLY A C 1
ATOM 533 O O . GLY A 1 70 ? -3.725 -1.853 18.122 1.00 91.81 70 GLY A O 1
ATOM 534 N N . LYS A 1 71 ? -1.727 -2.860 18.033 1.00 93.25 71 LYS A N 1
ATOM 535 C CA . LYS A 1 71 ? -1.274 -2.166 16.804 1.00 93.25 71 LYS A CA 1
ATOM 536 C C . LYS A 1 71 ? -2.288 -2.243 15.661 1.00 93.25 71 LYS A C 1
ATOM 538 O O . LYS A 1 71 ? -2.555 -1.225 15.038 1.00 93.25 71 LYS A O 1
ATOM 543 N N . SER A 1 72 ? -2.850 -3.422 15.393 1.00 90.56 72 SER A N 1
ATOM 544 C CA . SER A 1 72 ? -3.804 -3.617 14.293 1.00 90.56 72 SER A CA 1
ATOM 545 C C . SER A 1 72 ? -5.089 -2.817 14.511 1.00 90.56 72 SER A C 1
ATOM 547 O O . SER A 1 72 ? -5.524 -2.112 13.609 1.00 90.56 72 SER A O 1
ATOM 549 N N . SER A 1 73 ? -5.619 -2.828 15.738 1.00 93.94 73 SER A N 1
ATOM 550 C CA . SER A 1 73 ? -6.815 -2.060 16.106 1.00 93.94 73 SER A CA 1
ATOM 551 C C . SER A 1 73 ? -6.569 -0.544 16.039 1.00 93.94 73 SER A C 1
ATOM 553 O O . SER A 1 73 ? -7.416 0.220 15.570 1.00 93.94 73 SER A O 1
ATOM 555 N N . PHE A 1 74 ? -5.362 -0.098 16.407 1.00 95.31 74 PHE A N 1
ATOM 556 C CA . PHE A 1 74 ? -4.952 1.291 16.214 1.00 95.31 74 PHE A CA 1
ATOM 557 C C . PHE A 1 74 ? -4.851 1.660 14.729 1.00 95.31 74 PHE A C 1
ATOM 559 O O . PHE A 1 74 ? -5.369 2.699 14.328 1.00 95.31 74 PHE A O 1
ATOM 566 N N . ILE A 1 75 ? -4.201 0.825 13.910 1.00 95.06 75 ILE A N 1
ATOM 567 C CA . ILE A 1 75 ? -4.047 1.053 12.465 1.00 95.06 75 ILE A CA 1
ATOM 568 C C . ILE A 1 75 ? -5.414 1.166 11.788 1.00 95.06 75 ILE A C 1
ATOM 570 O O . ILE A 1 75 ? -5.607 2.071 10.980 1.00 95.06 75 ILE A O 1
ATOM 574 N N . GLU A 1 76 ? -6.356 0.292 12.135 1.00 94.94 76 GLU A N 1
ATOM 575 C CA . GLU A 1 76 ? -7.727 0.325 11.626 1.00 94.94 76 GLU A CA 1
ATOM 576 C C . GLU A 1 76 ? -8.432 1.630 12.009 1.00 94.94 76 GLU A C 1
ATOM 578 O O . GLU A 1 76 ? -8.841 2.397 11.136 1.00 94.94 76 GLU A O 1
ATOM 583 N N . THR A 1 77 ? -8.501 1.935 13.307 1.00 96.94 77 THR A N 1
ATOM 584 C CA . THR A 1 77 ? -9.212 3.121 13.810 1.00 96.94 77 THR A CA 1
ATOM 585 C C . THR A 1 77 ? -8.603 4.416 13.263 1.00 96.94 77 THR A C 1
ATOM 587 O O . THR A 1 77 ? -9.313 5.301 12.777 1.00 96.94 77 THR A O 1
ATOM 590 N N . PHE A 1 78 ? -7.273 4.531 13.289 1.00 96.31 78 PHE A N 1
ATOM 591 C CA . PHE A 1 78 ? -6.557 5.697 12.777 1.00 96.31 78 PHE A CA 1
ATOM 592 C C . PHE A 1 78 ? -6.657 5.808 11.250 1.00 96.31 78 PHE A C 1
ATOM 594 O O . PHE A 1 78 ? -6.833 6.903 10.713 1.00 96.31 78 PHE A O 1
ATOM 601 N N . GLY A 1 79 ? -6.595 4.678 10.544 1.00 95.94 79 GLY A N 1
ATOM 602 C CA . GLY A 1 79 ? -6.783 4.611 9.101 1.00 95.94 79 GLY A CA 1
ATOM 603 C C . GLY A 1 79 ? -8.169 5.099 8.690 1.00 95.94 79 GLY A C 1
ATOM 604 O O . GLY A 1 79 ? -8.273 5.980 7.837 1.00 95.94 79 GLY A O 1
ATOM 605 N N . MET A 1 80 ? -9.221 4.609 9.348 1.00 97.12 80 MET A N 1
ATOM 606 C CA . MET A 1 80 ? -10.602 5.035 9.102 1.00 97.12 80 MET A CA 1
ATOM 607 C C . MET A 1 80 ? -10.805 6.519 9.401 1.00 97.12 80 MET A C 1
ATOM 609 O O . MET A 1 80 ? -11.418 7.231 8.607 1.00 97.12 80 MET A O 1
ATOM 613 N N . PHE A 1 81 ? -10.222 7.026 10.488 1.00 97.50 81 PHE A N 1
ATOM 614 C CA . PHE A 1 81 ? -10.231 8.457 10.788 1.00 97.50 81 PHE A CA 1
ATOM 615 C C . PHE A 1 81 ? -9.615 9.303 9.661 1.00 97.50 81 PHE A C 1
ATOM 617 O O . PHE A 1 81 ? -10.185 10.322 9.267 1.00 97.50 81 PHE A O 1
ATOM 624 N N . LEU A 1 82 ? -8.470 8.887 9.111 1.00 96.00 82 LEU A N 1
ATOM 625 C CA . LEU A 1 82 ? -7.816 9.588 8.001 1.00 96.00 82 LEU A CA 1
ATOM 626 C C . LEU A 1 82 ? -8.621 9.493 6.697 1.00 96.00 82 LEU A C 1
ATOM 628 O O . LEU A 1 82 ? -8.732 10.488 5.979 1.00 96.00 82 LEU A O 1
ATOM 632 N N . ILE A 1 83 ? -9.206 8.330 6.407 1.00 95.25 83 ILE A N 1
ATOM 633 C CA . ILE A 1 83 ? -10.079 8.123 5.243 1.00 95.25 83 ILE A CA 1
ATOM 634 C C . ILE A 1 83 ? -11.306 9.035 5.327 1.00 95.25 83 ILE A C 1
ATOM 636 O O . ILE A 1 83 ? -11.624 9.714 4.353 1.00 95.25 83 ILE A O 1
ATOM 640 N N . ASN A 1 84 ? -11.933 9.138 6.502 1.00 96.69 84 ASN A N 1
ATOM 641 C CA . ASN A 1 84 ? -13.074 10.028 6.741 1.00 96.69 84 ASN A CA 1
ATOM 642 C C . ASN A 1 84 ? -12.720 11.515 6.570 1.00 96.69 84 ASN A C 1
ATOM 644 O O . ASN A 1 84 ? -13.592 12.332 6.292 1.00 96.69 84 ASN A O 1
ATOM 648 N N . LYS A 1 85 ? -11.435 11.874 6.680 1.00 95.62 85 LYS A N 1
ATOM 649 C CA . LYS A 1 85 ? -10.911 13.212 6.363 1.00 95.62 85 LYS A CA 1
ATOM 650 C C . LYS A 1 85 ? -10.525 13.400 4.890 1.00 95.62 85 LYS A C 1
ATOM 652 O O . LYS A 1 85 ? -9.969 14.434 4.531 1.00 95.62 85 LYS A O 1
ATOM 657 N N . GLY A 1 86 ? -10.803 12.419 4.033 1.00 92.19 86 GLY A N 1
ATOM 658 C CA . GLY A 1 86 ? -10.512 12.462 2.600 1.00 92.19 86 GLY A CA 1
ATOM 659 C C . GLY A 1 86 ? -9.084 12.054 2.226 1.00 92.19 86 GLY A C 1
ATOM 660 O O . GLY A 1 86 ? -8.676 12.237 1.077 1.00 92.19 86 GLY A O 1
ATOM 661 N N . HIS A 1 87 ? -8.298 11.499 3.156 1.00 91.62 87 HIS A N 1
ATOM 662 C CA . HIS A 1 87 ? -6.954 11.014 2.847 1.00 91.62 87 HIS A CA 1
ATOM 663 C C . HIS A 1 87 ? -6.978 9.608 2.237 1.00 91.62 87 HIS A C 1
ATOM 665 O O . HIS A 1 87 ? -7.773 8.749 2.612 1.00 91.62 87 HIS A O 1
ATOM 671 N N . LYS A 1 88 ? -6.038 9.339 1.325 1.00 89.06 88 LYS A N 1
ATOM 672 C CA . LYS A 1 88 ? -5.744 7.977 0.862 1.00 89.06 88 LYS A CA 1
ATOM 673 C C . LYS A 1 88 ? -4.713 7.353 1.798 1.00 89.06 88 LYS A C 1
ATOM 675 O O . LYS A 1 88 ? -3.617 7.892 1.939 1.00 89.06 88 LYS A O 1
ATOM 680 N N . VAL A 1 89 ? -5.061 6.226 2.412 1.00 92.44 89 VAL A N 1
ATOM 681 C CA . VAL A 1 89 ? -4.204 5.505 3.362 1.00 92.44 89 VAL A CA 1
ATOM 682 C C . VAL A 1 89 ? -3.706 4.208 2.727 1.00 92.44 89 VAL A C 1
ATOM 684 O O . VAL A 1 89 ? -4.463 3.512 2.053 1.00 92.44 89 VAL A O 1
ATOM 687 N N . ALA A 1 90 ? -2.430 3.894 2.946 1.00 92.19 90 ALA A N 1
ATOM 688 C CA . ALA A 1 90 ? -1.824 2.608 2.623 1.00 92.19 90 ALA A CA 1
ATOM 689 C C . ALA A 1 90 ? -1.085 2.088 3.861 1.00 92.19 90 ALA A C 1
ATOM 691 O O . ALA A 1 90 ? -0.405 2.859 4.539 1.00 92.19 90 ALA A O 1
ATOM 692 N N . VAL A 1 91 ? -1.219 0.793 4.140 1.00 93.31 91 VAL A N 1
ATOM 693 C CA . VAL A 1 91 ? -0.548 0.110 5.251 1.00 93.31 91 VAL A CA 1
ATOM 694 C C . VAL A 1 91 ? 0.407 -0.915 4.654 1.00 93.31 91 VAL A C 1
ATOM 696 O O . VAL A 1 91 ? -0.008 -1.742 3.848 1.00 93.31 91 VAL A O 1
ATOM 699 N N . LEU A 1 92 ? 1.684 -0.845 5.033 1.00 91.06 92 LEU A N 1
ATOM 700 C CA . LEU A 1 92 ? 2.699 -1.829 4.666 1.00 91.06 92 LEU A CA 1
ATOM 701 C C . LEU A 1 92 ? 3.146 -2.551 5.935 1.00 91.06 92 LEU A C 1
ATOM 703 O O . LEU A 1 92 ? 3.725 -1.928 6.826 1.00 91.06 92 LEU A O 1
ATOM 707 N N . ALA A 1 93 ? 2.868 -3.849 6.013 1.00 89.00 93 ALA A N 1
ATOM 708 C CA . ALA A 1 93 ? 3.353 -4.692 7.094 1.00 89.00 93 ALA A CA 1
ATOM 709 C C . ALA A 1 93 ? 4.788 -5.146 6.793 1.00 89.00 93 ALA A C 1
ATOM 711 O O . ALA A 1 93 ? 5.084 -5.598 5.689 1.00 89.00 93 ALA A O 1
ATOM 712 N N . VAL A 1 94 ? 5.675 -5.030 7.781 1.00 84.38 94 VAL A N 1
ATOM 713 C CA . VAL A 1 94 ? 7.042 -5.560 7.722 1.00 84.38 94 VAL A CA 1
ATOM 714 C C . VAL A 1 94 ? 7.180 -6.571 8.851 1.00 84.38 94 VAL A C 1
ATOM 716 O O . VAL A 1 94 ? 7.252 -6.184 10.015 1.00 84.38 94 VAL A O 1
ATOM 719 N N . ASP A 1 95 ? 7.192 -7.857 8.505 1.00 76.94 95 ASP A N 1
ATOM 720 C CA . ASP A 1 95 ? 7.384 -8.947 9.460 1.00 76.94 95 ASP A CA 1
ATOM 721 C C . ASP A 1 95 ? 8.712 -9.675 9.176 1.00 76.94 95 ASP A C 1
ATOM 723 O O . ASP A 1 95 ? 8.847 -10.299 8.115 1.00 76.94 95 ASP A O 1
ATOM 727 N N . PRO A 1 96 ? 9.700 -9.627 10.092 1.00 65.12 96 PRO A N 1
ATOM 728 C CA . PRO A 1 96 ? 10.959 -10.351 9.930 1.00 65.12 96 PRO A CA 1
ATOM 729 C C . PRO A 1 96 ? 10.781 -11.879 9.884 1.00 65.12 96 PRO A C 1
ATOM 731 O O . PRO A 1 96 ? 11.656 -12.566 9.359 1.00 65.12 96 PRO A O 1
ATOM 734 N N . SER A 1 97 ? 9.664 -12.428 10.382 1.00 60.38 97 SER A N 1
ATOM 735 C CA . SER A 1 97 ? 9.387 -13.871 10.339 1.00 60.38 97 SER A CA 1
ATOM 736 C C . SER A 1 97 ? 9.086 -14.392 8.920 1.00 60.38 97 SER A C 1
ATOM 738 O O . SER A 1 97 ? 9.295 -15.574 8.629 1.00 60.38 97 SER A O 1
ATOM 740 N N . SER A 1 98 ? 8.691 -13.498 8.004 1.00 54.16 98 SER A N 1
ATOM 741 C CA . SER A 1 98 ? 8.267 -13.819 6.630 1.00 54.16 98 SER A CA 1
ATOM 742 C C . SER A 1 98 ? 9.333 -14.513 5.772 1.00 54.16 98 SER A C 1
ATOM 744 O O . SER A 1 98 ? 8.989 -15.274 4.865 1.00 54.16 98 SER A O 1
ATOM 746 N N . ALA A 1 99 ? 10.623 -14.342 6.093 1.00 50.00 99 ALA A N 1
ATOM 747 C CA . ALA A 1 99 ? 11.723 -15.039 5.421 1.00 50.00 99 ALA A CA 1
ATOM 748 C C . ALA A 1 99 ? 11.641 -16.573 5.562 1.00 50.00 99 ALA A C 1
ATOM 750 O O . ALA A 1 99 ? 12.213 -17.297 4.750 1.00 50.00 99 ALA A O 1
ATOM 751 N N . ARG A 1 100 ? 10.922 -17.075 6.577 1.00 48.78 100 ARG A N 1
ATOM 752 C CA . ARG A 1 100 ? 10.776 -18.508 6.865 1.00 48.78 100 ARG A CA 1
ATOM 753 C C . ARG A 1 100 ? 9.524 -19.136 6.235 1.00 48.78 100 ARG A C 1
ATOM 755 O O . ARG A 1 100 ? 9.492 -20.352 6.083 1.00 48.78 100 ARG A O 1
ATOM 762 N N . THR A 1 101 ? 8.516 -18.341 5.865 1.00 53.81 101 THR A N 1
ATOM 763 C CA . THR A 1 101 ? 7.203 -18.832 5.393 1.00 53.81 101 THR A CA 1
ATOM 764 C C . THR A 1 101 ? 6.889 -18.501 3.932 1.00 53.81 101 THR A C 1
ATOM 766 O O . THR A 1 101 ? 5.930 -19.040 3.391 1.00 53.81 101 THR A O 1
ATOM 769 N N . GLY A 1 102 ? 7.705 -17.675 3.266 1.00 54.97 102 GLY A N 1
ATOM 770 C CA . GLY A 1 102 ? 7.520 -17.334 1.848 1.00 54.97 102 GLY A CA 1
ATOM 771 C C . GLY A 1 102 ? 6.544 -16.179 1.587 1.00 54.97 102 GLY A C 1
ATOM 772 O O . GLY A 1 102 ? 6.204 -15.932 0.433 1.00 54.97 102 GLY A O 1
ATOM 773 N N . GLY A 1 103 ? 6.138 -15.448 2.634 1.00 56.84 103 GLY A N 1
ATOM 774 C CA . GLY A 1 103 ? 5.196 -14.325 2.553 1.00 56.84 103 GLY A CA 1
ATOM 775 C C . GLY A 1 103 ? 3.721 -14.748 2.604 1.00 56.84 103 GLY A C 1
ATOM 776 O O . GLY A 1 103 ? 3.394 -15.930 2.556 1.00 56.84 103 GLY A O 1
ATOM 777 N N . SER A 1 104 ? 2.815 -13.773 2.727 1.00 62.88 104 SER A N 1
ATOM 778 C CA . SER A 1 104 ? 1.360 -13.997 2.715 1.00 62.88 104 SER A CA 1
ATOM 779 C C . SER A 1 104 ? 0.745 -13.401 1.450 1.00 62.88 104 SER A C 1
ATOM 781 O O . SER A 1 104 ? 0.960 -12.229 1.154 1.00 62.88 104 SER A O 1
ATOM 783 N N . ILE A 1 105 ? -0.027 -14.204 0.710 1.00 56.84 105 ILE A N 1
ATOM 784 C CA . ILE A 1 105 ? -0.718 -13.776 -0.523 1.00 56.84 105 ILE A CA 1
ATOM 785 C C . ILE A 1 105 ? -2.006 -12.998 -0.203 1.00 56.84 105 ILE A C 1
ATOM 787 O O . ILE A 1 105 ? -2.419 -12.144 -0.984 1.00 56.84 105 ILE A O 1
ATOM 791 N N . LEU A 1 106 ? -2.640 -13.280 0.940 1.00 64.50 106 LEU A N 1
ATOM 792 C CA . LEU A 1 106 ? -3.963 -12.752 1.302 1.00 64.50 106 LEU A CA 1
ATOM 793 C C . LEU A 1 106 ? -3.937 -11.763 2.480 1.00 64.50 106 LEU A C 1
ATOM 795 O O . LEU A 1 106 ? -4.944 -11.111 2.738 1.00 64.50 106 LEU A O 1
ATOM 799 N N . GLY A 1 107 ? -2.793 -11.602 3.155 1.00 55.06 107 GLY A N 1
ATOM 800 C CA . GLY A 1 107 ? -2.713 -10.867 4.419 1.00 55.06 107 GLY A CA 1
ATOM 801 C C . GLY A 1 107 ? -3.398 -11.624 5.563 1.00 55.06 107 GLY A C 1
ATOM 802 O O . GLY A 1 107 ? -4.242 -12.489 5.345 1.00 55.06 107 GLY A O 1
ATOM 803 N N . GLU A 1 108 ? -3.004 -11.340 6.801 1.00 49.22 108 GLU A N 1
ATOM 804 C CA . GLU A 1 108 ? -3.763 -11.797 7.970 1.00 49.22 108 GLU A CA 1
ATOM 805 C C . GLU A 1 108 ? -4.992 -10.891 8.133 1.00 49.22 108 GLU A C 1
ATOM 807 O O . GLU A 1 108 ? -4.875 -9.739 8.555 1.00 49.22 108 GLU A O 1
ATOM 812 N N . LEU A 1 109 ? -6.170 -11.404 7.773 1.00 38.47 109 LEU A N 1
ATOM 813 C CA . LEU A 1 109 ? -7.459 -10.887 8.228 1.00 38.47 109 LEU A CA 1
ATOM 814 C C . LEU A 1 109 ? -7.941 -11.813 9.343 1.00 38.47 109 LEU A C 1
ATOM 816 O O . LEU A 1 109 ? -8.490 -12.879 9.078 1.00 38.47 109 LEU A O 1
ATOM 820 N N . ASN A 1 110 ? -7.730 -11.411 10.594 1.00 35.88 110 ASN A N 1
ATOM 821 C CA . ASN A 1 110 ? -8.427 -12.045 11.705 1.00 35.88 110 ASN A CA 1
ATOM 822 C C . ASN A 1 110 ? -9.833 -11.440 11.765 1.00 35.88 110 ASN A C 1
ATOM 824 O O . ASN A 1 110 ? -10.055 -10.428 12.425 1.00 35.88 110 ASN A O 1
ATOM 828 N N . GLU A 1 111 ? -10.771 -12.046 11.035 1.00 33.72 111 GLU A N 1
ATOM 829 C CA . GLU A 1 111 ? -12.188 -11.962 11.379 1.00 33.72 111 GLU A CA 1
ATOM 830 C C . GLU A 1 111 ? -12.386 -12.729 12.692 1.00 33.72 111 GLU A C 1
ATOM 832 O O . GLU A 1 111 ? -12.374 -13.957 12.729 1.00 33.72 111 GLU A O 1
ATOM 837 N N . THR A 1 112 ? -12.554 -11.996 13.785 1.00 32.94 112 THR A N 1
ATOM 838 C CA . THR A 1 112 ? -13.265 -12.503 14.960 1.00 32.94 112 THR A CA 1
ATOM 839 C C . THR A 1 112 ? -14.547 -11.699 15.063 1.00 32.94 112 THR A C 1
ATOM 841 O O . THR A 1 112 ? -14.505 -10.519 15.414 1.00 32.94 112 THR A O 1
ATOM 844 N N . ALA A 1 113 ? -15.640 -12.342 14.650 1.00 32.25 113 ALA A N 1
ATOM 845 C CA . ALA A 1 113 ? -17.011 -11.944 14.944 1.00 32.25 113 ALA A CA 1
ATOM 846 C C . ALA A 1 113 ? -17.347 -12.198 16.420 1.00 32.25 113 ALA A C 1
ATOM 848 O O . ALA A 1 113 ? -16.720 -13.107 17.017 1.00 32.25 113 ALA A O 1
#

InterPro domains:
  IPR005129 SIMIBI class G3E GTPase, ArgK/MeaB [PTHR23408] (8-108)
  IPR027417 P-loop containing nucleoside triphosphate hydrolase [G3DSA:3.40.50.300] (53-112)
  IPR027417 P-loop containing nucleoside triphosphate hydrolase [SSF52540] (8-108)

Sequence (113 aa):
MNQFTLSALRTNRSALARAITLVESTRPDHRHQAQKLLSSVLSSPPSFPHMSPPRKDSFRIGLSGSPGVGKSSFIETFGMFLINKGHKVAVLAVDPSSARTGGSILGELNETA

Radius of gyration: 17.03 Å; chains: 1; bounding box: 33×44×43 Å

pLDDT: mean 79.18, std 17.14, range [32.25, 97.5]